Protein AF-A0A2J0M506-F1 (afdb_monomer)

Radius of gyration: 16.44 Å; Cα contacts (8 Å, |Δi|>4): 158; chains: 1; bounding box: 33×41×41 Å

Solvent-accessible surface area (backbone atoms only — not comparable to full-atom values): 8711 Å² total; per-residue (Å²): 113,66,75,42,36,29,67,69,77,65,74,57,69,68,62,55,65,74,49,84,44,72,64,59,60,51,50,52,69,71,38,57,50,17,51,45,42,46,36,27,23,40,45,89,88,51,72,44,74,42,72,46,62,65,41,90,67,13,55,60,55,29,52,51,42,45,52,53,52,49,40,53,51,50,24,64,75,67,77,48,82,82,82,75,64,99,65,81,87,85,86,79,87,79,87,46,70,69,56,44,54,55,49,47,55,48,35,34,45,41,48,59,77,69,70,52,58,76,90,63,38,52,50,45,46,61,53,70,75,40,85,81,55,92,79,60,78,44,52,50,64,83,78,77,110

Structure (mmCIF, N/CA/C/O backbone):
data_AF-A0A2J0M506-F1
#
_entry.id   AF-A0A2J0M506-F1
#
loop_
_atom_site.group_PDB
_atom_site.id
_atom_site.type_symbol
_atom_site.label_atom_id
_atom_site.label_alt_id
_atom_site.label_comp_id
_atom_site.label_asym_id
_atom_site.label_entity_id
_atom_site.label_seq_id
_atom_site.pdbx_PDB_ins_code
_atom_site.Cartn_x
_atom_site.Cartn_y
_atom_site.Cartn_z
_atom_site.occupancy
_atom_site.B_iso_or_equiv
_atom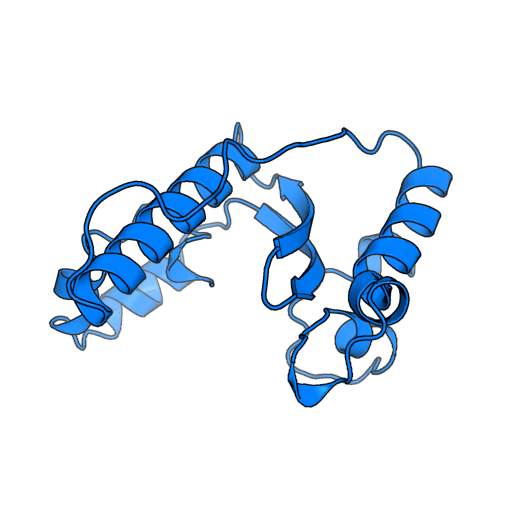_site.auth_seq_id
_atom_site.auth_comp_id
_atom_site.auth_asym_id
_atom_site.auth_atom_id
_atom_site.pdbx_PDB_model_num
ATOM 1 N N . MET A 1 1 ? -2.072 -0.700 10.602 1.00 60.16 1 MET A N 1
ATOM 2 C CA . MET A 1 1 ? -2.424 -1.266 9.273 1.00 60.16 1 MET A CA 1
ATOM 3 C C . MET A 1 1 ? -3.352 -2.468 9.409 1.00 60.16 1 MET A C 1
ATOM 5 O O . MET A 1 1 ? -4.267 -2.602 8.604 1.00 60.16 1 MET A O 1
ATOM 9 N N . SER A 1 2 ? -3.160 -3.307 10.434 1.00 70.19 2 SER A N 1
ATOM 10 C CA . SER A 1 2 ? -4.067 -4.408 10.784 1.00 70.19 2 SER A CA 1
ATOM 11 C C . SER A 1 2 ? -5.506 -3.946 11.001 1.00 70.19 2 SER A C 1
ATOM 13 O O . SER A 1 2 ? -6.418 -4.649 10.608 1.00 70.19 2 SER A O 1
ATOM 15 N N . GLU A 1 3 ? -5.712 -2.743 11.535 1.00 77.06 3 GLU A N 1
ATOM 16 C CA . GLU A 1 3 ? -7.022 -2.147 11.822 1.00 77.06 3 GLU A CA 1
ATOM 17 C C . GLU A 1 3 ? -7.917 -1.997 10.585 1.00 77.06 3 GLU A C 1
ATOM 19 O O . GLU A 1 3 ? -9.132 -2.155 10.667 1.00 77.06 3 GLU A O 1
ATOM 24 N N . PHE A 1 4 ? -7.318 -1.692 9.431 1.00 85.69 4 PHE A N 1
ATOM 25 C CA . PHE A 1 4 ? -8.039 -1.570 8.161 1.00 85.69 4 PHE A CA 1
ATOM 26 C C . PHE A 1 4 ? -8.133 -2.907 7.418 1.00 85.69 4 PHE A C 1
ATOM 28 O O . PHE A 1 4 ? -8.970 -3.052 6.529 1.00 85.69 4 PHE A O 1
ATOM 35 N N . ASN A 1 5 ? -7.298 -3.881 7.792 1.00 89.12 5 ASN A N 1
ATOM 36 C CA . ASN A 1 5 ? -7.153 -5.180 7.144 1.00 89.12 5 ASN A CA 1
ATOM 37 C C . ASN A 1 5 ? -7.783 -6.317 7.971 1.00 89.12 5 ASN A C 1
ATOM 39 O O . ASN A 1 5 ? -7.158 -7.349 8.212 1.00 89.12 5 ASN A O 1
ATOM 43 N N . THR A 1 6 ? -9.023 -6.116 8.410 1.00 87.31 6 THR A N 1
ATOM 44 C CA . THR A 1 6 ? -9.824 -7.106 9.146 1.00 87.31 6 THR A CA 1
ATOM 45 C C . THR A 1 6 ? -11.098 -7.447 8.391 1.00 87.31 6 THR A C 1
ATOM 47 O O . THR A 1 6 ? -11.650 -6.598 7.693 1.00 87.31 6 THR A O 1
ATOM 50 N N . LEU A 1 7 ? -11.649 -8.648 8.565 1.00 83.00 7 LEU A N 1
ATOM 51 C CA . LEU A 1 7 ? -12.970 -8.955 7.999 1.00 83.00 7 LEU A CA 1
ATOM 52 C C . LEU A 1 7 ? -14.062 -8.073 8.603 1.00 83.00 7 LEU A C 1
ATOM 54 O O . LEU A 1 7 ? -14.758 -7.342 7.892 1.00 83.00 7 LEU A O 1
ATOM 58 N N . ILE A 1 8 ? -14.156 -8.093 9.929 1.00 79.31 8 ILE A N 1
ATOM 59 C CA . ILE A 1 8 ? -15.133 -7.305 10.671 1.00 79.31 8 ILE A CA 1
ATOM 60 C C . ILE A 1 8 ? -14.547 -5.903 10.866 1.00 79.31 8 ILE A C 1
ATOM 62 O O . ILE A 1 8 ? -13.448 -5.791 11.419 1.00 79.31 8 ILE A O 1
ATOM 66 N N . PRO A 1 9 ? -15.222 -4.833 10.408 1.00 67.25 9 PRO A N 1
ATOM 67 C CA . PRO A 1 9 ? -14.761 -3.483 10.675 1.00 67.25 9 PRO A CA 1
ATOM 68 C C . PRO A 1 9 ? -14.715 -3.259 12.185 1.00 67.25 9 PRO A C 1
ATOM 70 O O . PRO A 1 9 ? -15.709 -3.457 12.885 1.00 67.25 9 PRO A O 1
ATOM 73 N N . ILE A 1 10 ? -13.574 -2.795 12.685 1.00 65.00 10 ILE A N 1
ATOM 74 C CA . ILE A 1 10 ? -13.589 -2.055 13.941 1.00 65.00 10 ILE A CA 1
ATOM 75 C C . ILE A 1 10 ? -14.425 -0.790 13.695 1.00 65.00 10 ILE A C 1
ATOM 77 O O . ILE A 1 10 ? -14.391 -0.247 12.591 1.00 65.00 10 ILE A O 1
ATOM 81 N N . GLY A 1 11 ? -15.227 -0.350 14.663 1.00 64.69 11 GLY A N 1
ATOM 82 C CA . GLY A 1 11 ? -16.020 0.879 14.533 1.00 64.69 11 GLY A CA 1
ATOM 83 C C . GLY A 1 11 ? -15.148 2.136 14.359 1.00 64.69 11 GLY A C 1
ATOM 84 O O . GLY A 1 11 ? -14.041 2.103 13.827 1.00 64.69 11 GLY A O 1
ATOM 85 N N . GLY A 1 12 ? -15.608 3.295 14.834 1.00 62.06 12 GLY A N 1
ATOM 86 C CA . GLY A 1 12 ? -14.780 4.506 14.771 1.00 62.06 12 GLY A CA 1
ATOM 87 C C . GLY A 1 12 ? -13.412 4.297 15.442 1.00 62.06 12 GLY A C 1
ATOM 88 O O . GLY A 1 12 ? -13.355 3.817 16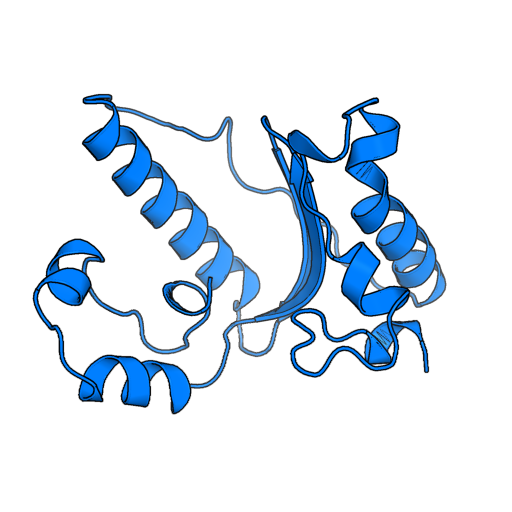.570 1.00 62.06 12 GLY A O 1
ATOM 89 N N . ILE A 1 13 ? -12.312 4.705 14.792 1.00 59.47 13 ILE A N 1
ATOM 90 C CA . ILE A 1 13 ? -10.947 4.636 15.367 1.00 59.47 13 ILE A CA 1
ATOM 91 C C . ILE A 1 13 ? -10.904 5.339 16.734 1.00 59.47 13 ILE A C 1
ATOM 93 O O . ILE A 1 13 ? -10.247 4.882 17.664 1.00 59.47 13 ILE A O 1
ATOM 97 N N . TYR A 1 14 ? -11.673 6.423 16.877 1.00 54.53 14 TYR A N 1
ATOM 98 C CA . TYR A 1 14 ? -11.879 7.118 18.145 1.00 54.53 14 TYR A CA 1
ATOM 99 C C . TYR A 1 14 ? -12.532 6.197 19.188 1.00 54.53 14 TYR A C 1
ATOM 101 O O . TYR A 1 14 ? -11.959 6.011 20.253 1.00 54.53 14 TYR A O 1
ATOM 109 N N . ALA A 1 15 ? -13.642 5.526 18.867 1.00 53.50 15 ALA A N 1
ATOM 110 C CA . ALA A 1 15 ? -14.286 4.556 19.760 1.00 53.50 15 ALA A CA 1
ATOM 111 C C . ALA A 1 15 ? -13.354 3.384 20.134 1.00 53.50 15 ALA A C 1
ATOM 113 O O . ALA A 1 15 ? -13.311 2.969 21.291 1.00 53.50 15 ALA A O 1
ATOM 114 N N . ALA A 1 16 ? -12.540 2.911 19.185 1.00 58.22 16 ALA A N 1
ATOM 115 C CA . ALA A 1 16 ? -11.513 1.902 19.435 1.00 58.22 16 ALA A CA 1
ATOM 116 C C . ALA A 1 16 ? -10.379 2.411 20.350 1.00 58.22 16 ALA A C 1
ATOM 118 O O . ALA A 1 16 ? -9.807 1.620 21.091 1.00 58.22 16 ALA A O 1
ATOM 119 N N . SER A 1 17 ? -10.075 3.718 20.345 1.00 54.41 17 SER A N 1
ATOM 120 C CA . SER A 1 17 ? -9.049 4.321 21.212 1.00 54.41 17 SER A CA 1
ATOM 121 C C . SER A 1 17 ? -9.484 4.507 22.674 1.00 54.41 17 SER A C 1
ATOM 123 O O . SER A 1 17 ? -8.629 4.454 23.556 1.00 54.41 17 SER A O 1
ATOM 125 N N . PHE A 1 18 ? -10.788 4.667 22.957 1.00 52.28 18 PHE A N 1
ATOM 126 C CA . PHE A 1 18 ? -11.307 4.710 24.341 1.00 52.28 18 PHE A CA 1
ATOM 127 C C . PHE A 1 18 ? -11.439 3.324 24.951 1.00 52.28 18 PHE A C 1
ATOM 129 O O . PHE A 1 18 ? -11.240 3.147 26.152 1.00 52.28 18 PHE A O 1
ATOM 136 N N . HIS A 1 19 ? -11.713 2.317 24.126 1.00 51.16 19 HIS A N 1
ATOM 137 C CA . HIS A 1 19 ? -11.644 0.935 24.557 1.00 51.16 19 HIS A CA 1
ATOM 138 C C . HIS A 1 19 ? -10.192 0.462 24.540 1.00 51.16 19 HIS A C 1
ATOM 140 O O . HIS A 1 19 ? -9.744 -0.231 23.630 1.00 51.16 19 HIS A O 1
ATOM 146 N N . LYS A 1 20 ? -9.477 0.760 25.629 1.00 48.75 20 LYS A N 1
ATOM 147 C CA . LYS A 1 20 ? -8.214 0.118 26.035 1.00 48.75 20 LYS A CA 1
ATOM 148 C C . LYS A 1 20 ? -8.440 -1.369 26.393 1.00 48.75 20 LYS A C 1
ATOM 150 O O . LYS A 1 20 ? -7.957 -1.860 27.404 1.00 48.75 20 LYS A O 1
ATOM 155 N N . ASN A 1 21 ? -9.244 -2.077 25.603 1.00 50.69 21 ASN A N 1
ATOM 156 C CA . ASN A 1 21 ? -9.699 -3.432 25.856 1.00 50.69 21 ASN A CA 1
ATOM 157 C C . ASN A 1 21 ? -8.902 -4.402 24.985 1.00 50.69 21 ASN A C 1
ATOM 159 O O . ASN A 1 21 ? -9.048 -4.431 23.761 1.00 50.69 21 ASN A O 1
ATOM 163 N N . ASN A 1 22 ? -8.116 -5.261 25.638 1.00 55.12 22 ASN A N 1
ATOM 164 C CA . ASN A 1 22 ? -7.465 -6.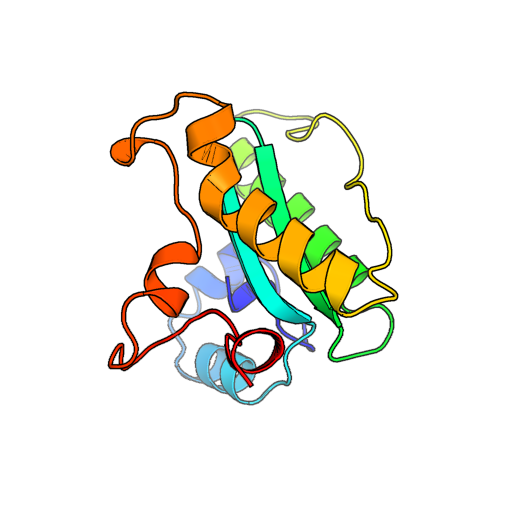421 25.021 1.00 55.12 22 ASN A CA 1
ATOM 165 C C . ASN A 1 22 ? -8.440 -7.280 24.186 1.00 55.12 22 ASN A C 1
ATOM 167 O O . ASN A 1 22 ? -8.010 -7.956 23.256 1.00 55.12 22 ASN A O 1
ATOM 171 N N . SER A 1 23 ? -9.750 -7.230 24.464 1.00 57.44 23 SER A N 1
ATOM 172 C CA . SER A 1 23 ? -10.776 -7.983 23.734 1.00 57.44 23 SER A CA 1
ATOM 173 C C . SER A 1 23 ? -10.927 -7.568 22.267 1.00 57.44 23 SER A C 1
ATOM 175 O O . SER A 1 23 ? -10.978 -8.445 21.412 1.00 57.44 23 SER A O 1
ATOM 177 N N . LEU A 1 24 ? -10.935 -6.270 21.936 1.00 57.91 24 LEU A N 1
ATOM 178 C CA . LEU A 1 24 ? -11.061 -5.808 20.544 1.00 57.91 24 LEU A CA 1
ATOM 179 C C . LEU A 1 24 ? -9.826 -6.168 19.723 1.00 57.91 24 LEU A C 1
ATOM 181 O O . LEU A 1 24 ? -9.940 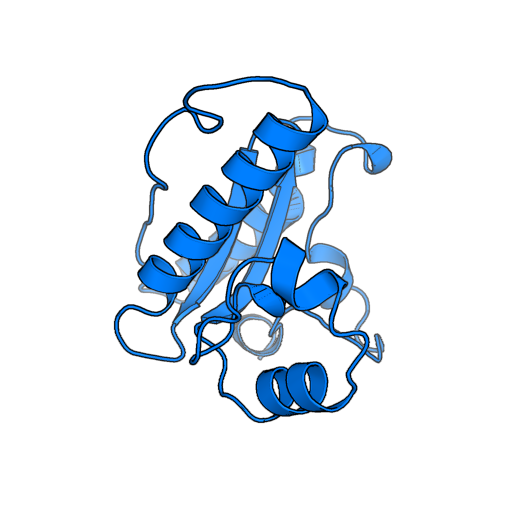-6.625 18.591 1.00 57.91 24 LEU A O 1
ATOM 185 N N . ARG A 1 25 ? -8.641 -6.020 20.315 1.00 57.12 25 ARG A N 1
ATOM 186 C CA . ARG A 1 25 ? -7.376 -6.390 19.675 1.00 57.12 25 ARG A CA 1
ATOM 187 C C . ARG A 1 25 ? -7.288 -7.907 19.445 1.00 57.12 25 ARG A C 1
ATOM 189 O O . ARG A 1 25 ? -6.821 -8.327 18.391 1.00 57.12 25 ARG A O 1
ATOM 196 N N . ASN A 1 26 ? -7.824 -8.706 20.373 1.00 56.94 26 ASN A N 1
ATOM 197 C CA . ASN A 1 26 ? -7.981 -10.157 20.221 1.00 56.94 26 ASN A CA 1
ATOM 198 C C . ASN A 1 26 ? -9.064 -10.559 19.202 1.00 56.94 26 ASN A C 1
ATOM 200 O O . ASN A 1 26 ? -8.940 -11.592 18.556 1.00 56.94 26 ASN A O 1
ATOM 204 N N . LEU A 1 27 ? -10.126 -9.768 19.028 1.00 57.62 27 LEU A N 1
ATOM 205 C CA . LEU A 1 27 ? -11.132 -9.985 17.977 1.00 57.62 27 LEU A CA 1
ATOM 206 C C . LEU A 1 27 ? -10.569 -9.648 16.589 1.00 57.62 27 LEU A C 1
ATOM 208 O O . LEU A 1 27 ? -10.790 -10.380 15.628 1.00 57.62 27 LEU A O 1
ATOM 212 N N . VAL A 1 28 ? -9.783 -8.575 16.497 1.00 61.41 28 VAL A N 1
ATOM 213 C CA . VAL A 1 28 ? -9.029 -8.196 15.294 1.00 61.41 28 VAL A CA 1
ATOM 214 C C . VAL A 1 28 ? -8.009 -9.273 14.923 1.00 61.41 28 VAL A C 1
ATOM 216 O O . VAL A 1 28 ? -7.884 -9.593 13.749 1.00 61.41 28 VAL A O 1
ATOM 219 N N . SER A 1 29 ? -7.315 -9.873 15.897 1.00 58.03 29 SER A N 1
ATOM 220 C CA . SER A 1 29 ? -6.374 -10.968 15.621 1.00 58.03 29 SER A CA 1
ATOM 221 C C . SER A 1 29 ? -7.055 -12.307 15.312 1.00 58.03 29 SER A C 1
ATOM 223 O O . SER A 1 29 ? -6.478 -13.116 14.592 1.00 58.03 29 SER A O 1
ATOM 225 N N . LYS A 1 30 ? -8.275 -12.544 15.819 1.00 59.47 30 LYS A N 1
ATOM 226 C CA . LYS A 1 30 ? -9.082 -13.742 15.518 1.00 59.47 30 LYS A CA 1
ATOM 227 C C . LYS A 1 30 ? -9.836 -13.670 14.191 1.00 59.47 30 LYS A C 1
ATOM 229 O O . LYS A 1 30 ? -10.273 -14.702 13.691 1.00 59.47 30 LYS A O 1
ATOM 234 N N . THR A 1 31 ? -10.038 -12.478 13.639 1.00 67.00 31 THR A N 1
ATOM 235 C CA . THR A 1 31 ? -10.712 -12.315 12.350 1.00 67.00 31 THR A CA 1
ATOM 236 C C . THR A 1 31 ? -9.710 -12.456 11.208 1.00 67.00 31 THR A C 1
ATOM 238 O O . THR A 1 31 ? -8.558 -12.047 11.316 1.00 67.00 31 THR A O 1
ATOM 241 N N . GLY A 1 32 ? -10.141 -13.065 10.101 1.00 81.81 32 GLY A N 1
ATOM 242 C CA . GLY A 1 32 ? -9.321 -13.166 8.894 1.00 81.81 32 GLY A CA 1
ATOM 243 C C . GLY A 1 32 ? -8.899 -11.795 8.345 1.00 81.81 32 GLY A C 1
ATOM 244 O O . GLY A 1 32 ? -9.451 -10.749 8.707 1.00 81.81 32 GLY A O 1
ATOM 245 N N . LYS A 1 33 ? -7.918 -11.807 7.440 1.00 91.25 33 LYS A N 1
ATOM 246 C CA . LYS A 1 33 ? -7.443 -10.614 6.722 1.00 91.25 33 LYS A CA 1
ATOM 247 C C . LYS A 1 33 ? -8.251 -10.408 5.440 1.00 91.25 33 LYS A C 1
ATOM 249 O O . LYS A 1 33 ? -8.700 -11.378 4.838 1.00 91.25 33 LYS A O 1
ATOM 254 N N . LEU A 1 34 ? -8.404 -9.157 5.004 1.00 94.25 34 LEU A N 1
ATOM 255 C CA . LEU A 1 34 ? -8.991 -8.835 3.694 1.00 94.25 34 LEU A CA 1
ATOM 256 C C . LEU A 1 34 ? -7.981 -9.063 2.566 1.00 94.25 34 LEU A C 1
ATOM 258 O O . LEU A 1 34 ? -8.345 -9.532 1.486 1.00 94.25 34 LEU A O 1
ATOM 262 N N . VAL A 1 35 ? -6.720 -8.711 2.823 1.00 96.25 35 VAL A N 1
ATOM 263 C CA . VAL A 1 35 ? -5.612 -8.807 1.872 1.00 96.25 35 VAL A CA 1
ATOM 264 C C . VAL A 1 35 ? -4.331 -9.282 2.551 1.00 96.25 35 VAL A C 1
ATOM 266 O O . VAL A 1 35 ? -4.094 -8.999 3.729 1.00 96.25 35 VAL A O 1
ATOM 269 N N . ASN A 1 36 ? -3.468 -9.936 1.784 1.00 95.19 36 ASN A N 1
ATOM 270 C CA . ASN A 1 36 ? -2.066 -10.141 2.123 1.00 95.19 36 ASN A CA 1
ATOM 271 C C . ASN A 1 36 ? -1.208 -9.152 1.332 1.00 95.19 36 ASN A C 1
ATOM 273 O O . ASN A 1 36 ? -1.449 -8.915 0.146 1.00 95.19 36 ASN A O 1
ATOM 277 N N . PHE A 1 37 ? -0.218 -8.566 2.001 1.00 95.50 37 PHE A N 1
ATOM 278 C CA . PHE A 1 37 ? 0.756 -7.691 1.361 1.00 95.50 37 PHE A CA 1
ATOM 279 C C . PHE A 1 37 ? 1.851 -8.544 0.748 1.00 95.50 37 PHE A C 1
ATOM 281 O O . PHE A 1 37 ? 2.488 -9.303 1.465 1.00 95.50 37 PHE A O 1
ATOM 288 N N . ILE A 1 38 ? 2.067 -8.402 -0.555 1.00 95.69 38 ILE A N 1
ATOM 289 C CA . ILE A 1 38 ? 3.220 -8.985 -1.238 1.00 95.69 38 ILE A CA 1
ATOM 290 C C . ILE A 1 38 ? 4.335 -7.940 -1.243 1.00 95.69 38 ILE A C 1
ATOM 292 O O . ILE A 1 38 ? 5.401 -8.183 -0.709 1.00 95.69 38 ILE A O 1
ATOM 296 N N . CYS A 1 39 ? 4.076 -6.728 -1.737 1.00 95.00 39 CYS A N 1
ATOM 297 C CA . CYS A 1 39 ? 5.037 -5.619 -1.686 1.00 95.00 39 CYS A CA 1
ATOM 298 C C . CYS A 1 39 ? 4.340 -4.310 -1.327 1.00 95.00 39 CYS A C 1
ATOM 300 O O . CYS A 1 39 ? 3.150 -4.130 -1.599 1.00 95.00 39 CYS A O 1
ATOM 302 N N . TYR A 1 40 ? 5.097 -3.353 -0.793 1.00 95.94 40 TYR A N 1
ATOM 303 C CA . TYR A 1 40 ? 4.624 -1.981 -0.649 1.00 95.94 40 TYR A CA 1
ATOM 304 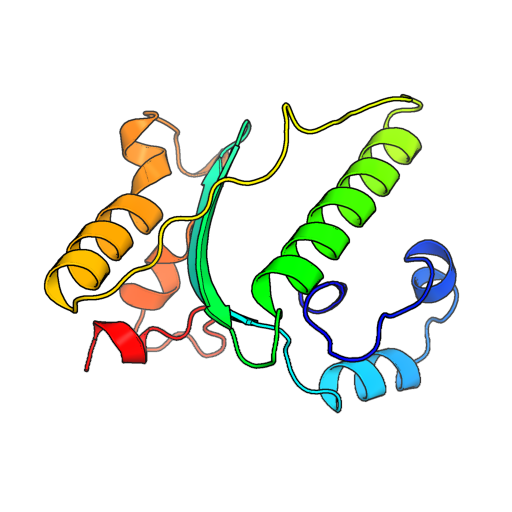C C . TYR A 1 40 ? 5.752 -0.960 -0.783 1.00 95.94 40 TYR A C 1
ATOM 306 O O . TYR A 1 40 ? 6.909 -1.243 -0.478 1.00 95.94 40 TYR A O 1
ATOM 314 N N . CYS A 1 41 ? 5.386 0.259 -1.170 1.00 94.69 41 CYS A N 1
ATOM 315 C CA . CYS A 1 41 ? 6.205 1.453 -1.019 1.00 94.69 41 CYS A CA 1
ATOM 316 C C . CYS A 1 41 ? 5.313 2.654 -0.711 1.00 94.69 41 CYS A C 1
ATOM 318 O O . CYS A 1 41 ? 4.306 2.892 -1.377 1.00 94.69 41 CYS A O 1
ATOM 320 N N . LEU A 1 42 ? 5.678 3.396 0.327 1.00 93.19 42 LEU A N 1
ATOM 321 C CA . LEU A 1 42 ? 5.028 4.615 0.774 1.00 93.19 42 LEU A CA 1
ATOM 322 C C . LEU A 1 42 ? 5.966 5.782 0.484 1.00 93.19 42 LEU A C 1
ATOM 324 O O . LEU A 1 42 ? 7.074 5.835 1.017 1.00 93.19 42 LEU A O 1
ATOM 328 N N . CYS A 1 43 ? 5.500 6.711 -0.340 1.00 90.44 43 CYS A N 1
ATOM 329 C CA . CYS A 1 43 ? 6.159 7.970 -0.652 1.00 90.44 43 CYS A CA 1
ATOM 330 C C . CYS A 1 43 ? 5.366 9.124 -0.002 1.00 90.44 43 CYS A C 1
ATOM 332 O O . CYS A 1 43 ? 4.185 8.959 0.316 1.00 90.44 43 CYS A O 1
ATOM 334 N N . PRO A 1 44 ? 5.951 10.322 0.173 1.00 88.12 44 PRO A N 1
ATOM 335 C CA . PRO A 1 44 ? 5.263 11.445 0.820 1.00 88.12 44 PRO A CA 1
ATOM 336 C C . PRO A 1 44 ? 3.942 11.855 0.155 1.00 88.12 44 PRO A C 1
ATOM 338 O O . PRO A 1 44 ? 3.031 12.331 0.826 1.00 88.12 44 PRO A O 1
ATOM 341 N N . ASN A 1 45 ? 3.838 11.683 -1.163 1.00 88.62 45 ASN A N 1
ATOM 342 C CA . ASN A 1 45 ? 2.700 12.126 -1.968 1.00 88.62 45 ASN A CA 1
ATOM 343 C C . ASN A 1 45 ? 1.854 10.980 -2.551 1.00 88.62 45 ASN A C 1
ATOM 345 O O . ASN A 1 45 ? 0.778 11.251 -3.078 1.00 88.62 45 ASN A O 1
ATOM 349 N N . HIS A 1 46 ? 2.305 9.724 -2.487 1.00 91.69 46 HIS A N 1
ATOM 350 C CA . HIS A 1 46 ? 1.571 8.575 -3.029 1.00 91.69 46 HIS A CA 1
ATOM 351 C C . HIS A 1 46 ? 2.070 7.244 -2.448 1.00 91.69 46 HIS A C 1
ATOM 353 O O . HIS A 1 46 ? 3.055 7.193 -1.718 1.00 91.69 46 HIS A O 1
ATOM 359 N N . TYR A 1 47 ? 1.391 6.148 -2.778 1.00 94.38 47 TYR A N 1
ATOM 360 C CA . TYR A 1 47 ? 1.763 4.797 -2.365 1.00 94.38 47 TYR A CA 1
ATOM 361 C C . TYR A 1 47 ? 1.617 3.813 -3.527 1.00 94.38 47 TYR A C 1
ATOM 363 O O . TYR A 1 47 ? 0.807 4.025 -4.429 1.00 94.38 47 TYR A O 1
ATOM 371 N N . HIS A 1 48 ? 2.362 2.712 -3.457 1.00 95.88 48 HIS A N 1
ATOM 372 C CA . HIS A 1 48 ? 2.255 1.558 -4.349 1.00 95.88 48 HIS A CA 1
ATOM 373 C C . HIS A 1 48 ? 2.134 0.286 -3.520 1.00 95.88 48 HIS A C 1
ATOM 375 O O . HIS A 1 48 ? 2.913 0.088 -2.587 1.00 95.88 48 HIS A O 1
ATOM 381 N N . PHE A 1 49 ? 1.185 -0.584 -3.866 1.00 97.06 49 PHE A N 1
ATOM 382 C CA . PHE A 1 49 ? 0.968 -1.866 -3.197 1.00 97.06 49 PHE A CA 1
ATOM 383 C C . PHE A 1 49 ? 0.845 -2.993 -4.218 1.00 97.06 49 PHE A C 1
ATOM 385 O O . PHE A 1 49 ? 0.175 -2.831 -5.235 1.00 97.06 49 PHE A O 1
ATOM 392 N N . ILE A 1 50 ? 1.415 -4.152 -3.894 1.00 97.62 50 ILE A N 1
ATOM 393 C CA . ILE A 1 50 ? 1.058 -5.430 -4.513 1.00 97.62 50 ILE A CA 1
ATOM 394 C C . ILE A 1 50 ? 0.325 -6.233 -3.450 1.00 97.62 50 ILE A C 1
ATOM 396 O O . ILE A 1 50 ? 0.891 -6.558 -2.404 1.00 97.62 50 ILE A O 1
ATOM 400 N N . LEU A 1 51 ? -0.953 -6.504 -3.702 1.00 97.00 51 LEU A N 1
ATOM 401 C CA . LEU A 1 51 ? -1.856 -7.133 -2.748 1.00 97.00 51 LEU A CA 1
ATOM 402 C C . LEU A 1 51 ? -2.443 -8.404 -3.347 1.00 97.00 51 LEU A C 1
ATOM 404 O O . LEU A 1 51 ? -2.900 -8.405 -4.488 1.00 97.00 51 LEU A O 1
ATOM 408 N N . ARG A 1 52 ? -2.528 -9.450 -2.530 1.00 96.44 52 ARG A N 1
ATOM 409 C CA . ARG A 1 52 ? -3.353 -10.625 -2.811 1.00 96.44 52 ARG A CA 1
ATOM 410 C C . ARG A 1 52 ? -4.638 -10.513 -2.006 1.00 96.44 52 ARG A C 1
ATOM 412 O O . ARG A 1 52 ? -4.582 -10.384 -0.785 1.00 96.44 52 ARG A O 1
ATOM 419 N N . GLN A 1 53 ? -5.794 -10.558 -2.664 1.00 95.62 53 GLN A N 1
ATOM 420 C CA . GLN A 1 53 ? -7.064 -10.606 -1.940 1.00 95.62 53 GLN A CA 1
ATOM 421 C C . GLN A 1 53 ? -7.219 -11.956 -1.229 1.00 95.62 53 GLN A C 1
ATOM 423 O O . GLN A 1 53 ? -7.019 -13.007 -1.834 1.00 95.62 53 GLN A O 1
ATOM 428 N N . SER A 1 54 ? -7.583 -11.919 0.050 1.00 94.88 54 SER A N 1
ATOM 429 C CA . SER A 1 54 ? -7.835 -13.117 0.864 1.00 94.88 54 SER A CA 1
ATOM 430 C C . SER A 1 54 ? -9.327 -13.437 0.962 1.00 94.88 54 SER A C 1
ATOM 432 O O . SER A 1 54 ? -9.705 -14.538 1.346 1.00 94.88 54 SER A O 1
ATOM 434 N N . THR A 1 55 ? -10.181 -12.478 0.597 1.00 93.94 55 THR A N 1
ATOM 435 C CA . THR A 1 55 ? -11.637 -12.627 0.535 1.00 93.94 55 THR A CA 1
ATOM 436 C C . THR A 1 55 ? -12.212 -11.924 -0.676 1.00 93.94 55 THR A C 1
ATOM 438 O O . THR A 1 55 ? -11.575 -11.024 -1.230 1.00 93.94 55 THR A O 1
ATOM 441 N N . ASP A 1 56 ? -13.455 -12.258 -1.016 1.00 93.62 56 ASP A N 1
ATOM 442 C CA . ASP A 1 56 ? -14.181 -11.571 -2.074 1.00 93.62 56 ASP A CA 1
ATOM 443 C C . ASP A 1 56 ? -14.223 -10.048 -1.850 1.00 93.62 56 ASP A C 1
ATOM 445 O O . ASP A 1 56 ? -14.513 -9.551 -0.745 1.00 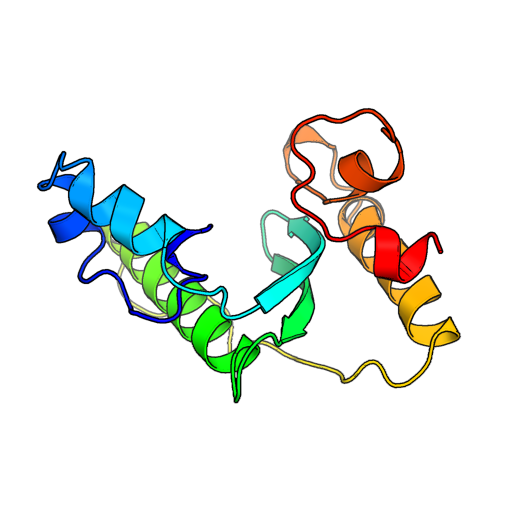93.62 56 ASP A O 1
ATOM 449 N N . ARG A 1 57 ? -13.870 -9.318 -2.913 1.00 95.12 57 ARG A N 1
ATOM 450 C CA . ARG A 1 57 ? -13.696 -7.856 -2.936 1.00 95.12 57 ARG A CA 1
ATOM 451 C C . ARG A 1 57 ? -12.785 -7.328 -1.815 1.00 95.12 57 ARG A C 1
ATOM 453 O O . ARG A 1 57 ? -12.972 -6.219 -1.313 1.00 95.12 57 ARG A O 1
ATOM 460 N N . GLY A 1 58 ? -11.802 -8.123 -1.382 1.00 95.62 58 GLY A N 1
ATOM 461 C CA . GLY A 1 58 ? -10.926 -7.812 -0.248 1.00 95.62 58 GLY A CA 1
ATOM 462 C C . GLY A 1 58 ? -10.107 -6.535 -0.443 1.00 95.62 58 GLY A C 1
ATOM 463 O O . GLY A 1 58 ? -10.070 -5.693 0.454 1.00 95.62 58 GLY A O 1
ATOM 464 N N . ILE A 1 59 ? -9.518 -6.351 -1.631 1.00 96.31 59 ILE A N 1
ATOM 465 C CA . ILE A 1 59 ? -8.736 -5.149 -1.972 1.00 96.31 59 ILE A CA 1
ATOM 466 C C . ILE A 1 59 ? -9.618 -3.903 -1.940 1.00 96.31 59 ILE A C 1
ATOM 468 O O . ILE A 1 59 ? -9.251 -2.915 -1.315 1.00 96.31 59 ILE A O 1
ATOM 472 N N . GLU A 1 60 ? -10.804 -3.959 -2.544 1.00 95.62 60 GLU A N 1
ATOM 473 C CA . GLU A 1 60 ? -11.745 -2.837 -2.545 1.00 95.62 60 GLU A CA 1
ATOM 474 C C . GLU A 1 60 ? -12.130 -2.428 -1.117 1.00 95.62 60 GLU A C 1
ATOM 476 O O . GLU A 1 60 ? -11.999 -1.261 -0.742 1.00 95.62 60 GLU A O 1
ATOM 481 N N . LYS A 1 61 ? -12.532 -3.400 -0.285 1.00 94.44 61 LYS A N 1
ATOM 482 C CA . LYS A 1 61 ? -12.883 -3.166 1.125 1.00 94.44 61 LYS A CA 1
ATOM 483 C C . LYS A 1 61 ? -11.706 -2.577 1.902 1.00 94.44 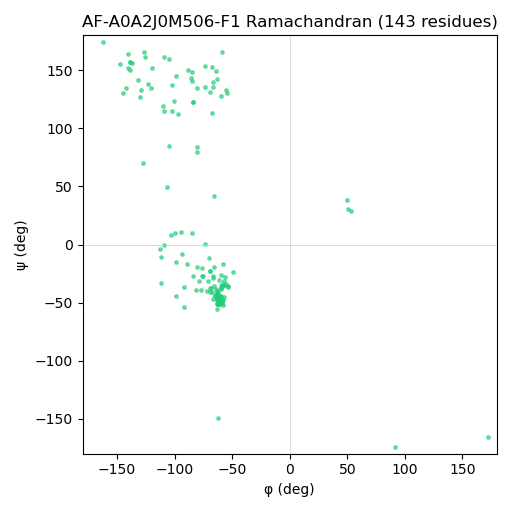61 LYS A C 1
ATOM 485 O O . LYS A 1 61 ? -11.896 -1.638 2.676 1.00 94.44 61 LYS A O 1
ATOM 490 N N . PHE A 1 62 ? -10.504 -3.115 1.700 1.00 95.19 62 PHE A N 1
ATOM 491 C CA . PHE A 1 62 ? -9.286 -2.640 2.350 1.00 95.19 62 PHE A CA 1
ATOM 492 C C . PHE A 1 62 ? -8.965 -1.193 1.951 1.00 95.19 62 PHE A C 1
ATOM 494 O O . PHE A 1 62 ? -8.815 -0.336 2.822 1.00 95.19 62 PHE A O 1
ATOM 501 N N . MET A 1 63 ? -8.931 -0.900 0.649 1.00 95.50 63 MET A N 1
ATOM 502 C CA . MET A 1 63 ? -8.613 0.428 0.120 1.00 95.50 63 MET A CA 1
ATOM 503 C C . MET A 1 63 ? -9.656 1.472 0.519 1.00 95.50 63 MET A C 1
ATOM 505 O O . MET A 1 63 ? -9.289 2.589 0.883 1.00 95.50 63 MET A O 1
ATOM 509 N N . HIS A 1 64 ? -10.940 1.107 0.538 1.00 92.94 64 HIS A N 1
ATOM 510 C CA . HIS A 1 64 ? -12.005 1.980 1.025 1.00 92.94 64 HIS A CA 1
ATOM 511 C C . HIS A 1 64 ? -11.801 2.349 2.503 1.00 92.94 64 HIS A C 1
ATOM 513 O O . HIS A 1 64 ? -11.839 3.526 2.868 1.00 92.94 64 HIS A O 1
ATOM 519 N N . ARG A 1 65 ? -11.523 1.358 3.362 1.00 91.69 65 ARG A N 1
ATOM 520 C CA . ARG A 1 65 ? -11.289 1.582 4.799 1.00 91.69 65 ARG A CA 1
ATOM 521 C C . ARG A 1 65 ? -10.033 2.408 5.056 1.00 91.69 65 ARG A C 1
ATOM 523 O O . ARG A 1 65 ? -10.081 3.337 5.860 1.00 91.69 65 ARG A O 1
ATOM 530 N N . LEU A 1 66 ? -8.937 2.093 4.366 1.00 92.62 66 LEU A N 1
ATOM 531 C CA . LEU A 1 66 ? -7.681 2.832 4.460 1.00 92.62 66 LEU A CA 1
ATOM 532 C C . LEU A 1 66 ? -7.872 4.292 4.030 1.00 92.62 66 LEU A C 1
ATOM 534 O O . LEU A 1 66 ? -7.519 5.205 4.775 1.00 92.62 66 LEU A O 1
ATOM 538 N N . GLY A 1 67 ? -8.466 4.512 2.855 1.00 93.00 67 GLY A N 1
ATOM 539 C CA . GLY A 1 67 ? -8.655 5.840 2.277 1.00 93.00 67 GLY A CA 1
ATOM 540 C C . GLY A 1 67 ? -9.564 6.727 3.126 1.00 93.00 67 GLY A C 1
ATOM 541 O O . GLY A 1 67 ? -9.188 7.848 3.481 1.00 93.00 67 GLY A O 1
ATOM 542 N N . LEU A 1 68 ? -10.735 6.215 3.514 1.00 91.06 68 LEU A N 1
ATOM 543 C CA . LEU A 1 68 ? -11.682 6.954 4.348 1.00 91.06 68 LEU A CA 1
ATOM 544 C C . LEU A 1 68 ? -11.125 7.187 5.758 1.00 91.06 68 LEU A C 1
ATOM 546 O O . LEU A 1 68 ? -11.165 8.307 6.270 1.00 91.06 68 LEU A O 1
ATOM 550 N N . GLY A 1 69 ? -10.572 6.141 6.377 1.00 89.81 69 GLY A N 1
ATOM 551 C CA . GLY A 1 69 ? -10.019 6.203 7.726 1.00 89.81 69 GLY A CA 1
ATOM 552 C C . GLY A 1 69 ? -8.877 7.209 7.841 1.00 89.81 69 GLY A C 1
ATOM 553 O O . GLY A 1 69 ? -8.882 8.044 8.748 1.00 89.81 69 GLY A O 1
ATOM 554 N N . TYR A 1 70 ? -7.934 7.181 6.896 1.00 91.00 70 TYR A N 1
ATOM 555 C CA . TYR A 1 70 ? -6.807 8.111 6.886 1.00 91.00 70 TYR A CA 1
ATOM 556 C C . TYR A 1 70 ? -7.235 9.547 6.565 1.00 91.00 70 TYR A C 1
ATOM 558 O O . TYR A 1 70 ? -6.795 10.472 7.244 1.00 91.00 70 TYR A O 1
ATOM 566 N N . THR A 1 71 ? -8.151 9.741 5.607 1.00 93.44 71 THR A N 1
ATOM 567 C CA . THR A 1 71 ? -8.708 11.070 5.293 1.00 93.44 71 THR A CA 1
ATOM 568 C C . THR A 1 71 ? -9.359 11.697 6.523 1.00 93.44 71 THR A C 1
ATOM 570 O O . THR A 1 71 ? -9.059 12.840 6.864 1.00 93.44 71 THR A O 1
ATOM 573 N N . ASN A 1 72 ? -10.192 10.937 7.239 1.00 91.25 72 ASN A N 1
ATOM 574 C CA . ASN A 1 72 ? -10.859 11.408 8.452 1.00 91.25 72 ASN A CA 1
ATOM 575 C C . ASN A 1 72 ? -9.860 11.748 9.563 1.00 91.25 72 ASN A C 1
ATOM 577 O O . ASN A 1 72 ? -9.982 12.794 10.203 1.00 91.25 72 ASN A O 1
ATOM 581 N N . TYR A 1 73 ? -8.856 10.890 9.778 1.00 90.62 73 TYR A N 1
ATOM 582 C CA . TYR A 1 73 ? -7.779 11.151 10.733 1.00 90.62 73 TYR A CA 1
ATOM 583 C C . TYR A 1 73 ? -7.030 12.447 10.401 1.00 90.62 73 TYR A C 1
ATOM 585 O O . TYR A 1 73 ? -6.896 13.316 11.264 1.00 90.62 73 TYR A O 1
ATOM 593 N N . PHE A 1 74 ? -6.575 12.594 9.155 1.00 93.50 74 PHE A N 1
ATOM 594 C CA . PHE A 1 74 ? -5.790 13.741 8.710 1.00 93.50 74 PHE A CA 1
ATOM 595 C C . PHE A 1 74 ? -6.593 15.040 8.818 1.00 93.50 74 PHE A C 1
ATOM 597 O O . PHE A 1 74 ? -6.126 16.015 9.404 1.00 93.50 74 PHE A O 1
ATOM 604 N N . ASN A 1 75 ? -7.834 15.034 8.328 1.00 95.75 75 ASN A N 1
ATOM 605 C CA . ASN A 1 75 ? -8.737 16.180 8.391 1.00 95.75 75 ASN A CA 1
ATOM 606 C C . ASN A 1 75 ? -8.995 16.622 9.830 1.00 95.75 75 ASN A C 1
ATOM 608 O O . ASN A 1 75 ? -8.843 17.800 10.148 1.00 95.75 75 ASN A O 1
ATOM 612 N N . LYS A 1 76 ? -9.288 15.675 10.729 1.00 93.81 76 LYS A N 1
ATOM 613 C CA . LYS A 1 76 ? -9.483 15.971 12.153 1.00 93.81 76 LYS A CA 1
ATOM 614 C C . LYS A 1 76 ? -8.214 16.532 12.798 1.00 93.81 76 LYS A C 1
ATOM 616 O O . LYS A 1 76 ? -8.293 17.513 13.532 1.00 93.81 76 LYS A O 1
ATOM 621 N N . LYS A 1 77 ? -7.050 15.935 12.520 1.00 94.88 77 LYS A N 1
ATOM 622 C CA . LYS A 1 77 ? -5.756 16.362 13.077 1.00 94.88 77 LYS A CA 1
ATOM 623 C C . LYS A 1 77 ? -5.372 17.775 12.637 1.00 94.88 77 LYS A C 1
ATOM 625 O O . LYS A 1 77 ? -4.897 18.554 13.455 1.00 94.88 77 LYS A O 1
ATOM 630 N N . HIS A 1 78 ? -5.595 18.100 11.367 1.00 96.31 78 HIS A N 1
ATOM 631 C CA . HIS A 1 78 ? -5.190 19.3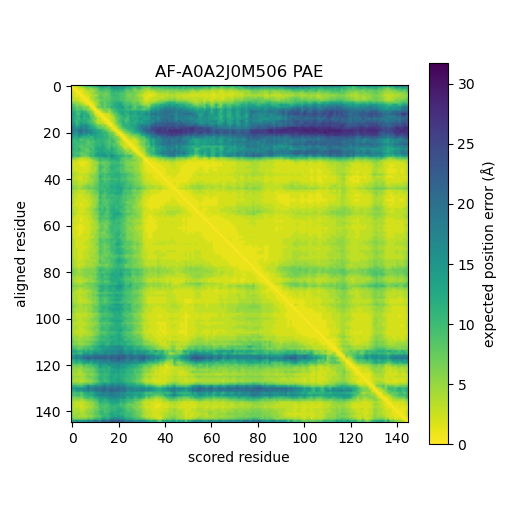70 10.763 1.00 96.31 78 HIS A CA 1
ATOM 632 C C . HIS A 1 78 ? -6.329 20.396 10.665 1.00 96.31 78 HIS A C 1
ATOM 634 O O . HIS A 1 78 ? -6.159 21.421 10.015 1.00 96.31 78 HIS A O 1
ATOM 640 N N . ARG A 1 79 ? -7.484 20.135 11.302 1.00 96.62 79 ARG A N 1
ATOM 641 C CA . ARG A 1 79 ? -8.695 20.983 11.247 1.00 96.62 79 ARG A CA 1
ATOM 642 C C . ARG A 1 79 ? -9.096 21.357 9.811 1.00 96.62 79 ARG A C 1
ATOM 644 O O . ARG A 1 79 ? -9.513 22.478 9.540 1.00 96.62 79 ARG A O 1
ATOM 651 N N . ARG A 1 80 ? -8.950 20.403 8.893 1.00 96.75 80 ARG A N 1
ATOM 652 C CA . ARG A 1 80 ? -9.260 20.540 7.468 1.00 96.75 80 ARG A CA 1
ATOM 653 C C . ARG A 1 80 ? -10.563 19.813 7.145 1.00 96.75 80 ARG A C 1
ATOM 655 O O . ARG A 1 80 ? -10.959 18.891 7.855 1.00 96.75 80 ARG A O 1
ATOM 662 N N . THR A 1 81 ? -11.193 20.172 6.037 1.00 93.44 81 THR A N 1
ATOM 663 C CA . THR A 1 81 ? -12.329 19.456 5.446 1.00 93.44 81 THR A CA 1
ATOM 664 C C . THR A 1 81 ? -12.044 19.125 3.975 1.00 93.44 81 THR A C 1
ATOM 666 O O . THR A 1 81 ? -11.086 19.630 3.388 1.00 93.44 81 THR A O 1
ATOM 669 N N . GLY A 1 82 ? -12.842 18.236 3.378 1.00 93.06 82 GLY A N 1
ATOM 670 C CA . GLY A 1 82 ? -12.726 17.865 1.960 1.00 93.06 82 GLY A CA 1
ATOM 671 C C . GLY A 1 82 ? -11.814 16.666 1.663 1.00 93.06 82 GLY A C 1
ATOM 672 O O . GLY A 1 82 ? -11.328 15.979 2.570 1.00 93.06 82 GLY A O 1
ATOM 673 N N . SER A 1 83 ? -11.611 16.394 0.369 1.00 93.44 83 SER A N 1
ATOM 674 C CA . SER A 1 83 ? -10.836 15.248 -0.132 1.00 93.44 83 SER A CA 1
ATOM 675 C C . SER A 1 83 ? -9.358 15.368 0.232 1.00 93.44 83 SER A C 1
ATOM 677 O O . SER A 1 83 ? -8.799 16.463 0.239 1.00 93.44 83 SER A O 1
ATOM 679 N N . LEU A 1 84 ? -8.723 14.258 0.617 1.00 93.81 84 LEU A N 1
ATOM 680 C CA . LEU A 1 84 ? -7.271 14.204 0.853 1.00 93.81 84 LEU A CA 1
ATOM 681 C C . LEU A 1 84 ? -6.527 13.622 -0.350 1.00 93.81 84 LEU A C 1
ATOM 683 O O . LEU A 1 84 ? -5.500 14.149 -0.760 1.00 93.81 84 LEU A O 1
ATOM 687 N N . PHE A 1 85 ? -7.053 12.534 -0.908 1.00 93.94 85 PHE A N 1
ATOM 688 C CA . PHE A 1 85 ? -6.494 11.887 -2.087 1.00 93.94 85 PHE A CA 1
ATOM 689 C C . PHE A 1 85 ? -7.007 12.549 -3.369 1.00 93.94 85 PHE A C 1
ATOM 691 O O . PHE A 1 85 ? -8.145 13.017 -3.419 1.00 93.94 85 PHE A O 1
ATOM 698 N N . GLN A 1 86 ? -6.174 12.550 -4.411 1.00 91.31 86 GLN A N 1
ATOM 699 C CA . GLN A 1 86 ? -6.484 13.161 -5.711 1.00 91.31 86 GLN A CA 1
ATOM 700 C C . GLN A 1 86 ? -7.567 12.414 -6.511 1.00 91.31 86 GLN A C 1
ATOM 702 O O . GLN A 1 86 ? -8.056 12.936 -7.507 1.00 91.31 86 GLN A O 1
ATOM 707 N N . GLY A 1 87 ? -7.952 11.204 -6.098 1.00 89.81 87 GLY A N 1
ATOM 708 C CA . GLY A 1 87 ? -8.977 10.411 -6.767 1.00 89.81 87 GLY A CA 1
ATOM 709 C C . GLY A 1 87 ? -9.085 8.998 -6.204 1.00 89.81 87 GLY A C 1
ATOM 710 O O . GLY A 1 87 ? -8.557 8.696 -5.130 1.00 89.81 87 GLY A O 1
ATOM 711 N N . THR A 1 88 ? -9.776 8.132 -6.944 1.00 90.75 88 THR A N 1
ATOM 712 C CA . THR A 1 88 ? -9.848 6.697 -6.651 1.00 90.75 88 THR A CA 1
ATOM 713 C C . THR A 1 88 ? -8.487 6.031 -6.849 1.00 90.75 88 THR A C 1
ATOM 715 O O . THR A 1 88 ? -7.669 6.482 -7.655 1.00 90.75 88 THR A O 1
ATOM 718 N N . PHE A 1 89 ? -8.242 4.932 -6.131 1.00 93.88 89 PHE A N 1
ATOM 719 C CA . PHE A 1 89 ? -7.053 4.123 -6.388 1.00 93.88 89 PHE A CA 1
ATOM 720 C C . PHE A 1 89 ? -7.119 3.526 -7.801 1.00 93.88 89 PHE A C 1
ATOM 722 O O . PHE A 1 89 ? -8.200 3.243 -8.321 1.00 93.88 89 PHE A O 1
ATOM 729 N N . LYS A 1 90 ? -5.951 3.336 -8.414 1.00 94.88 90 LYS A N 1
ATOM 730 C CA . LYS A 1 90 ? -5.801 2.608 -9.677 1.00 94.88 90 LYS A CA 1
ATOM 731 C C . LYS A 1 90 ? -5.351 1.185 -9.369 1.00 94.88 90 LYS A C 1
ATOM 733 O O . LYS A 1 90 ? -4.595 0.982 -8.419 1.00 94.88 90 LYS A O 1
ATOM 738 N N . ALA A 1 91 ? -5.811 0.220 -10.155 1.00 95.44 91 ALA A N 1
ATOM 739 C CA . ALA A 1 91 ? -5.451 -1.179 -9.984 1.00 95.44 91 ALA A CA 1
ATOM 740 C C . ALA A 1 91 ? -5.275 -1.856 -11.341 1.00 95.44 91 ALA A C 1
ATOM 742 O O . ALA A 1 91 ? -6.129 -1.716 -12.213 1.00 95.44 91 ALA A O 1
ATOM 743 N N . ASN A 1 92 ? -4.191 -2.619 -11.462 1.00 96.38 92 ASN A N 1
ATOM 744 C CA . ASN A 1 92 ? -3.910 -3.486 -12.598 1.00 96.38 92 ASN A CA 1
ATOM 745 C C . ASN A 1 92 ? -3.796 -4.919 -12.073 1.00 96.38 92 ASN A C 1
ATOM 747 O O . ASN A 1 92 ? -3.165 -5.148 -11.038 1.00 96.38 92 ASN A O 1
ATOM 751 N N . HIS A 1 93 ? -4.433 -5.868 -12.759 1.00 96.75 93 HIS A N 1
ATOM 752 C CA . HIS A 1 93 ? -4.326 -7.279 -12.408 1.00 96.75 93 HIS A CA 1
ATOM 753 C C . HIS A 1 93 ? -2.950 -7.810 -12.818 1.00 96.75 93 HIS A C 1
ATOM 755 O O . HIS A 1 93 ? -2.480 -7.505 -13.910 1.00 96.75 93 HIS A O 1
ATOM 761 N N . VAL A 1 94 ? -2.315 -8.575 -11.931 1.00 96.62 94 VAL A N 1
ATOM 762 C CA . VAL A 1 94 ? -1.063 -9.278 -12.220 1.00 96.62 94 VAL A CA 1
ATOM 763 C C . VAL A 1 94 ? -1.427 -10.709 -12.588 1.00 96.62 94 VAL A C 1
ATOM 765 O O . VAL A 1 94 ? -1.930 -11.446 -11.742 1.00 96.62 94 VAL A O 1
ATOM 768 N N . ASP A 1 95 ? -1.208 -11.063 -13.848 1.00 96.06 95 ASP A N 1
ATOM 769 C CA . ASP A 1 95 ? -1.655 -12.306 -14.481 1.00 96.06 95 ASP A CA 1
ATOM 770 C C . ASP A 1 95 ? -0.504 -13.254 -14.864 1.00 96.06 95 ASP A C 1
ATOM 772 O O . ASP A 1 95 ? -0.759 -14.378 -15.293 1.00 96.06 95 ASP A O 1
ATOM 776 N N . SER A 1 96 ? 0.753 -12.840 -14.669 1.00 96.94 96 SER A N 1
ATOM 777 C CA . SER A 1 96 ? 1.936 -13.666 -14.921 1.00 96.94 96 SER A CA 1
ATOM 778 C C . SER A 1 96 ? 3.013 -13.518 -13.846 1.00 96.94 96 SER A C 1
ATOM 780 O O . SER A 1 96 ? 3.103 -12.502 -13.145 1.00 96.94 96 SER A O 1
ATOM 782 N N . ASN A 1 97 ? 3.861 -14.542 -13.736 1.00 95.62 97 ASN A N 1
ATOM 783 C CA . ASN A 1 97 ? 4.985 -14.553 -12.801 1.00 95.62 97 ASN A CA 1
ATOM 784 C C . ASN A 1 97 ? 6.058 -13.540 -13.211 1.00 95.62 97 ASN A C 1
ATOM 786 O O . ASN A 1 97 ? 6.630 -12.865 -12.358 1.00 95.62 97 ASN A O 1
ATOM 790 N N . GLU A 1 98 ? 6.299 -13.386 -14.512 1.00 96.19 98 GLU A N 1
ATOM 791 C CA . GLU A 1 98 ? 7.239 -12.408 -15.051 1.00 96.19 98 GLU A CA 1
ATOM 792 C C . GLU A 1 98 ? 6.787 -10.995 -14.685 1.00 96.19 98 GLU A C 1
ATOM 794 O O . GLU A 1 98 ? 7.576 -10.203 -14.162 1.00 96.19 98 GLU A O 1
ATOM 799 N N . TYR A 1 99 ? 5.500 -10.684 -14.891 1.00 96.31 99 TYR A N 1
ATOM 800 C CA . TYR A 1 99 ? 4.962 -9.383 -14.518 1.00 96.31 99 TYR A CA 1
ATOM 801 C C . TYR A 1 99 ? 5.057 -9.165 -13.006 1.00 96.31 99 TYR A C 1
ATOM 803 O O . TYR A 1 99 ? 5.509 -8.103 -12.573 1.00 96.31 99 TYR A O 1
ATOM 811 N N . LEU A 1 100 ? 4.714 -10.173 -12.198 1.00 96.31 100 LEU A N 1
ATOM 812 C CA . LEU A 1 100 ? 4.837 -10.097 -10.745 1.00 96.31 100 LEU A CA 1
ATOM 813 C C . LEU A 1 100 ? 6.273 -9.788 -10.303 1.00 96.31 100 LEU A C 1
ATOM 815 O O . LEU A 1 100 ? 6.479 -8.912 -9.459 1.00 96.31 100 LEU A O 1
ATOM 819 N N . LEU A 1 101 ? 7.264 -10.458 -10.893 1.00 95.00 101 LEU A N 1
ATOM 820 C CA . LEU A 1 101 ? 8.672 -10.262 -10.570 1.00 95.00 101 LEU A CA 1
ATOM 821 C C . LEU A 1 101 ? 9.117 -8.829 -10.891 1.00 95.00 101 LEU A C 1
ATOM 823 O O . LEU A 1 101 ? 9.625 -8.133 -10.008 1.00 95.00 101 LEU A O 1
ATOM 827 N N . TYR A 1 102 ? 8.849 -8.341 -12.105 1.00 95.12 102 TYR A N 1
ATOM 828 C CA . TYR A 1 102 ? 9.189 -6.967 -12.491 1.00 95.12 102 TYR A CA 1
ATOM 829 C C . TYR A 1 102 ? 8.454 -5.923 -11.643 1.00 95.12 102 TYR A C 1
ATOM 831 O O . TYR A 1 102 ? 9.066 -4.961 -11.167 1.00 95.12 102 TYR A O 1
ATOM 839 N N . ALA A 1 103 ? 7.155 -6.117 -11.409 1.00 95.94 103 ALA A N 1
ATOM 840 C CA . ALA A 1 103 ? 6.347 -5.217 -10.598 1.00 95.94 103 ALA A CA 1
ATOM 841 C C . ALA A 1 103 ? 6.844 -5.170 -9.148 1.00 95.94 103 ALA A C 1
ATOM 843 O O . ALA A 1 103 ? 6.904 -4.092 -8.561 1.00 95.94 103 ALA A O 1
ATOM 844 N N . SER A 1 104 ? 7.241 -6.307 -8.570 1.00 95.31 104 SER A N 1
ATOM 845 C CA . SER A 1 104 ? 7.744 -6.368 -7.194 1.00 95.31 104 SER A CA 1
ATOM 846 C C . SER A 1 104 ? 9.028 -5.561 -7.001 1.00 95.31 104 SER A C 1
ATOM 848 O O . SER A 1 104 ? 9.136 -4.788 -6.043 1.00 95.31 104 SER A O 1
ATOM 850 N N . ALA A 1 105 ? 9.969 -5.667 -7.944 1.00 93.50 105 ALA A N 1
ATOM 851 C CA . ALA A 1 105 ? 11.192 -4.876 -7.948 1.00 93.50 105 ALA A CA 1
ATOM 852 C C . ALA A 1 105 ? 10.875 -3.383 -8.103 1.00 93.50 105 ALA A C 1
ATOM 854 O O . ALA A 1 105 ? 11.373 -2.559 -7.332 1.00 93.50 105 ALA A O 1
ATOM 855 N N . TYR A 1 106 ? 9.992 -3.040 -9.046 1.00 94.56 106 TYR A N 1
ATOM 856 C CA . TYR A 1 106 ? 9.557 -1.664 -9.270 1.00 94.56 106 TYR A CA 1
ATOM 857 C C . TYR A 1 106 ? 8.906 -1.052 -8.024 1.00 94.56 106 TYR A C 1
ATOM 859 O O . TYR A 1 106 ? 9.295 0.036 -7.605 1.00 94.56 106 TYR A O 1
ATOM 867 N N . VAL A 1 107 ? 7.946 -1.746 -7.404 1.00 95.12 107 VAL A N 1
ATOM 868 C CA . VAL A 1 107 ? 7.220 -1.247 -6.231 1.00 95.12 107 VAL A CA 1
ATOM 869 C C . VAL A 1 107 ? 8.171 -1.050 -5.060 1.00 95.12 107 VAL A C 1
ATOM 871 O O . VAL A 1 107 ? 8.210 0.044 -4.509 1.00 95.12 107 VAL A O 1
ATOM 874 N N . ASN A 1 108 ? 8.982 -2.050 -4.707 1.00 92.88 108 ASN A N 1
ATOM 875 C CA . ASN A 1 108 ? 9.901 -1.942 -3.571 1.00 92.88 108 ASN A CA 1
ATOM 876 C C . ASN A 1 108 ? 10.937 -0.819 -3.731 1.00 92.88 108 ASN A C 1
ATOM 878 O O . ASN A 1 108 ? 11.362 -0.236 -2.732 1.00 92.88 108 ASN A O 1
ATOM 882 N N . LEU A 1 109 ? 11.338 -0.516 -4.969 1.00 90.69 109 LEU A N 1
ATOM 883 C CA . LEU A 1 109 ? 12.353 0.488 -5.293 1.00 90.69 109 LEU A CA 1
ATOM 884 C C . LEU A 1 109 ? 11.764 1.805 -5.814 1.00 90.69 109 LEU A C 1
ATOM 886 O O . LEU A 1 109 ? 12.522 2.686 -6.221 1.00 90.69 109 LEU A O 1
ATOM 890 N N . ASN A 1 110 ? 10.442 1.985 -5.774 1.00 91.06 110 ASN A N 1
ATOM 891 C CA . ASN A 1 110 ? 9.785 3.161 -6.342 1.00 91.06 110 ASN A CA 1
ATOM 892 C C . ASN A 1 110 ? 10.288 4.476 -5.714 1.00 91.06 110 ASN A C 1
ATOM 894 O O . ASN A 1 110 ? 10.474 5.471 -6.412 1.00 91.06 110 ASN A O 1
ATOM 898 N N . TYR A 1 111 ? 10.631 4.463 -4.425 1.00 87.00 111 TYR A N 1
ATOM 899 C CA . TYR A 1 111 ? 11.243 5.614 -3.762 1.00 87.00 111 TYR A CA 1
ATOM 900 C C . TYR A 1 111 ? 12.549 6.084 -4.430 1.00 87.00 111 TYR A C 1
ATOM 902 O O . TYR A 1 111 ? 12.789 7.288 -4.516 1.00 87.00 111 TYR A O 1
ATOM 910 N N . LYS A 1 112 ? 13.363 5.160 -4.969 1.00 86.75 112 LYS A N 1
ATOM 911 C CA . LYS A 1 112 ? 14.594 5.495 -5.706 1.00 86.75 112 LYS A CA 1
ATOM 912 C C . LYS A 1 112 ? 14.285 6.153 -7.044 1.00 86.75 112 LYS A C 1
ATOM 914 O O . LYS A 1 112 ? 14.989 7.078 -7.434 1.00 86.75 112 LYS A O 1
ATOM 919 N N . VAL A 1 113 ? 13.224 5.710 -7.721 1.00 84.75 113 VAL A N 1
ATOM 920 C CA . VAL A 1 113 ? 12.752 6.320 -8.978 1.00 84.75 113 VAL A CA 1
ATOM 921 C C . VAL A 1 113 ? 12.383 7.787 -8.750 1.00 84.75 113 VAL A C 1
ATOM 923 O O . VAL A 1 113 ? 12.699 8.641 -9.572 1.00 84.75 113 VAL A O 1
ATOM 926 N N . HIS A 1 114 ? 11.791 8.096 -7.595 1.00 82.56 114 HIS A N 1
ATOM 927 C CA . HIS A 1 114 ? 11.468 9.464 -7.186 1.00 82.56 114 HIS A CA 1
ATOM 928 C C . HIS A 1 114 ? 12.624 10.212 -6.503 1.00 82.56 114 HIS A C 1
ATOM 930 O O . HIS A 1 114 ? 12.400 11.297 -5.972 1.00 82.56 114 HIS A O 1
ATOM 936 N N . GLN A 1 115 ? 13.843 9.658 -6.514 1.00 83.25 115 GLN A N 1
ATOM 937 C CA . GLN A 1 115 ? 15.041 10.242 -5.893 1.00 83.25 115 GLN A CA 1
ATOM 938 C C . GLN A 1 115 ? 14.836 10.611 -4.412 1.00 83.25 115 GLN A C 1
ATOM 940 O O . GLN A 1 115 ? 15.457 11.533 -3.885 1.00 83.25 115 GLN A O 1
ATOM 945 N N . LEU A 1 116 ? 13.951 9.885 -3.724 1.00 78.56 116 LEU A N 1
ATOM 946 C CA . LEU A 1 116 ? 13.673 10.094 -2.312 1.00 78.56 116 LEU A CA 1
ATOM 947 C C . LEU A 1 116 ? 14.753 9.409 -1.477 1.00 78.56 116 LEU A C 1
ATOM 949 O O . LEU A 1 116 ? 15.105 8.249 -1.705 1.00 78.56 116 LEU A O 1
ATOM 953 N N . THR A 1 117 ? 15.260 10.116 -0.470 1.00 70.25 117 THR A N 1
ATOM 954 C CA . THR A 1 117 ? 16.131 9.514 0.539 1.00 70.25 117 THR A CA 1
ATOM 955 C C . THR A 1 117 ? 15.307 8.633 1.483 1.00 70.25 117 THR A C 1
ATOM 957 O O . THR A 1 117 ? 14.105 8.839 1.683 1.00 70.25 117 THR A O 1
ATOM 960 N N . SER A 1 118 ? 15.951 7.629 2.080 1.00 62.91 118 SER A N 1
ATOM 961 C CA . SER A 1 118 ? 15.308 6.616 2.932 1.00 62.91 118 SER A CA 1
ATOM 962 C C . SER A 1 118 ? 14.554 7.181 4.146 1.00 62.91 118 SER A C 1
A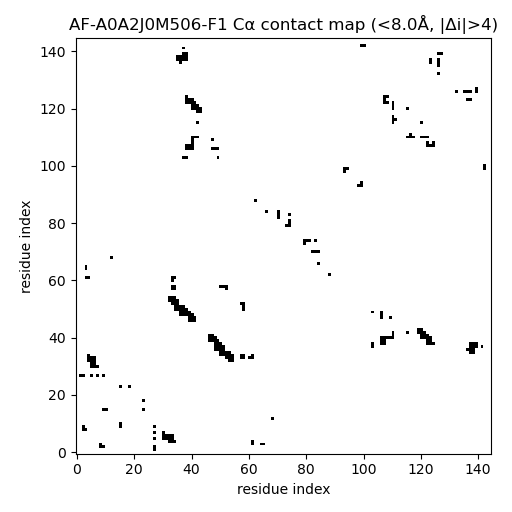TOM 964 O O . SER A 1 118 ? 13.723 6.484 4.710 1.00 62.91 118 SER A O 1
ATOM 966 N N . GLY A 1 119 ? 14.789 8.437 4.542 1.00 71.06 119 GLY A N 1
ATOM 967 C CA . GLY A 1 119 ? 14.080 9.075 5.658 1.00 71.06 119 GLY A CA 1
ATOM 968 C C . GLY A 1 119 ? 12.645 9.520 5.345 1.00 71.06 119 GLY A C 1
ATOM 969 O O . GLY A 1 119 ? 11.855 9.710 6.266 1.00 71.06 119 GLY A O 1
ATOM 970 N N . PHE A 1 120 ? 12.292 9.681 4.066 1.00 76.06 120 PHE A N 1
ATOM 971 C CA . PHE A 1 120 ? 10.977 10.189 3.639 1.00 76.06 120 PHE A CA 1
ATOM 972 C C . PHE A 1 120 ? 10.087 9.125 2.994 1.00 76.06 120 PHE A C 1
ATOM 974 O O . PHE A 1 120 ? 8.965 9.421 2.585 1.00 76.06 120 PHE A O 1
ATOM 981 N N . SER A 1 121 ? 10.581 7.896 2.875 1.00 84.88 121 SER A N 1
ATOM 982 C CA . SER A 1 121 ? 9.869 6.798 2.234 1.00 84.88 121 SER A CA 1
ATOM 983 C C . SER A 1 121 ? 10.053 5.510 3.020 1.00 84.88 121 SER A C 1
ATOM 985 O O . SER A 1 121 ? 11.076 5.307 3.666 1.00 84.88 121 SER A O 1
ATOM 987 N N . CYS A 1 122 ? 9.056 4.635 2.958 1.00 87.19 122 CYS A N 1
ATOM 988 C CA . CYS A 1 122 ? 9.112 3.320 3.590 1.00 87.19 122 CYS A CA 1
ATOM 989 C C . CYS A 1 122 ? 8.711 2.268 2.561 1.00 87.19 122 CYS A C 1
ATOM 991 O O . CYS A 1 122 ? 7.625 2.368 1.992 1.00 87.19 122 CYS A O 1
ATOM 993 N N . SER A 1 123 ? 9.526 1.236 2.354 1.00 91.44 123 SER A N 1
ATOM 994 C CA . SER A 1 123 ? 9.187 0.120 1.464 1.00 91.44 123 SER A CA 1
ATOM 995 C C . SER A 1 123 ? 9.292 -1.230 2.163 1.00 91.44 123 SER A C 1
ATOM 997 O O . SER A 1 123 ? 9.925 -1.360 3.211 1.00 91.44 123 SER A O 1
ATOM 999 N N . GLY A 1 124 ? 8.649 -2.238 1.574 1.00 88.69 124 GLY A N 1
ATOM 1000 C CA . GLY A 1 124 ? 8.728 -3.632 2.010 1.00 88.69 124 GLY A CA 1
ATOM 1001 C C . GLY A 1 124 ? 10.057 -4.306 1.670 1.00 88.69 124 GLY A C 1
ATOM 1002 O O . GLY A 1 124 ? 10.241 -5.470 2.004 1.00 88.69 124 GLY A O 1
ATOM 1003 N N . TRP A 1 125 ? 10.995 -3.592 1.035 1.00 89.31 125 TRP A N 1
ATOM 1004 C CA . TRP A 1 125 ? 12.269 -4.135 0.561 1.00 89.31 125 TRP A CA 1
ATOM 1005 C C . TRP A 1 125 ? 13.063 -4.855 1.657 1.00 89.31 125 TRP A C 1
ATOM 1007 O O . TRP A 1 125 ? 13.672 -5.887 1.392 1.00 89.31 125 TRP A O 1
ATOM 1017 N N . GLU A 1 126 ? 13.013 -4.358 2.896 1.00 87.38 126 GLU A N 1
ATOM 1018 C CA . GLU A 1 126 ? 13.693 -4.982 4.038 1.00 87.38 126 GLU A CA 1
ATOM 1019 C C . GLU A 1 126 ? 13.258 -6.430 4.295 1.00 87.38 126 GLU A C 1
ATOM 1021 O O . GLU A 1 126 ? 14.100 -7.252 4.656 1.00 87.38 126 GLU A O 1
ATOM 1026 N N . ASP A 1 127 ? 11.980 -6.759 4.072 1.00 89.62 127 ASP A N 1
ATOM 1027 C CA . ASP A 1 127 ? 11.460 -8.117 4.272 1.00 89.62 127 ASP A CA 1
ATOM 1028 C C . ASP A 1 127 ? 12.066 -9.112 3.261 1.00 89.62 127 ASP A C 1
ATOM 1030 O O . ASP A 1 127 ? 12.200 -10.296 3.576 1.00 89.62 127 ASP A O 1
ATOM 1034 N N . TYR A 1 128 ? 12.482 -8.628 2.081 1.00 87.50 128 TYR A N 1
ATOM 1035 C CA . TYR A 1 128 ? 13.115 -9.427 1.024 1.00 87.50 128 TYR A CA 1
ATOM 1036 C C . TYR A 1 128 ? 14.607 -9.654 1.261 1.00 87.50 128 TYR A C 1
ATOM 1038 O O . TYR A 1 128 ? 15.115 -10.739 0.995 1.00 87.50 128 TYR A O 1
ATOM 1046 N N . ILE A 1 129 ? 15.322 -8.642 1.760 1.00 87.12 129 ILE A N 1
ATOM 1047 C CA . ILE A 1 129 ? 16.778 -8.729 1.952 1.00 87.12 129 ILE A CA 1
ATOM 1048 C C . ILE A 1 129 ? 17.172 -9.392 3.278 1.00 87.12 129 ILE A C 1
ATOM 1050 O O . ILE A 1 129 ? 18.245 -9.983 3.375 1.00 87.12 129 ILE A O 1
ATOM 1054 N N . GLN A 1 130 ? 16.328 -9.313 4.310 1.00 82.38 130 GLN A N 1
ATOM 1055 C CA . GLN A 1 130 ? 16.625 -9.860 5.636 1.00 82.38 130 GLN A CA 1
ATOM 1056 C C . GLN A 1 130 ? 15.836 -11.150 5.878 1.00 82.38 130 GLN A C 1
ATOM 1058 O O . GLN A 1 130 ? 14.782 -11.148 6.518 1.00 82.38 130 GLN A O 1
ATOM 1063 N N . SER A 1 131 ? 16.378 -12.283 5.414 1.00 63.31 131 SER A N 1
ATOM 1064 C CA . SER A 1 131 ? 15.702 -13.590 5.508 1.00 63.31 131 SER A CA 1
ATOM 1065 C C . SER A 1 131 ? 15.318 -13.993 6.943 1.00 63.31 131 SER A C 1
ATOM 1067 O O . SER A 1 131 ? 14.307 -14.665 7.129 1.00 63.31 131 SER A O 1
ATOM 1069 N N . GLN A 1 132 ? 16.061 -13.516 7.952 1.00 65.88 132 GLN A N 1
ATOM 1070 C CA . GLN A 1 132 ? 15.902 -13.841 9.379 1.00 65.88 132 GLN A CA 1
ATOM 1071 C C . GLN A 1 132 ? 15.023 -12.854 10.174 1.00 65.88 132 GLN A C 1
ATOM 1073 O O . GLN A 1 132 ? 14.996 -12.886 11.409 1.00 65.88 132 GLN A O 1
ATOM 1078 N N . ARG A 1 133 ? 14.308 -11.938 9.511 1.00 74.75 133 ARG A N 1
ATOM 1079 C CA . ARG A 1 133 ? 13.443 -10.977 10.206 1.00 74.75 133 ARG A CA 1
ATOM 1080 C C . ARG A 1 133 ? 12.258 -11.707 10.853 1.00 74.75 133 ARG A C 1
ATOM 1082 O O . ARG A 1 133 ? 11.386 -12.220 10.164 1.00 74.75 133 ARG A O 1
ATOM 1089 N N . LYS A 1 134 ? 12.201 -11.722 12.192 1.00 67.50 134 LYS A N 1
ATOM 1090 C CA . LYS A 1 134 ? 11.165 -12.447 12.964 1.00 67.50 134 LYS A CA 1
ATOM 1091 C C . LYS A 1 134 ? 9.725 -11.997 12.678 1.00 67.50 134 LYS A C 1
ATOM 1093 O O . LYS A 1 134 ? 8.809 -12.787 12.850 1.00 67.50 134 LYS A O 1
ATOM 1098 N N . ASN A 1 135 ? 9.530 -10.747 12.251 1.00 76.19 135 ASN A N 1
ATOM 1099 C CA . ASN A 1 135 ? 8.215 -10.157 11.988 1.00 76.19 135 ASN A CA 1
ATOM 1100 C C . ASN A 1 135 ? 8.171 -9.551 10.577 1.00 76.19 135 ASN A C 1
ATOM 1102 O O . ASN A 1 135 ? 8.171 -8.326 10.432 1.00 76.19 135 ASN A O 1
ATOM 1106 N N . LYS A 1 136 ? 8.176 -10.405 9.548 1.00 85.00 136 LYS A N 1
ATOM 1107 C CA . LYS A 1 136 ? 7.923 -9.974 8.166 1.00 85.00 136 LYS A CA 1
ATOM 1108 C C . LYS A 1 136 ? 6.478 -9.500 8.032 1.00 85.00 136 LYS A C 1
ATOM 1110 O O . LYS A 1 136 ? 5.559 -10.135 8.553 1.00 85.00 136 LYS A O 1
ATOM 1115 N N . PHE A 1 137 ? 6.279 -8.371 7.362 1.00 89.19 137 PHE A N 1
ATOM 1116 C CA . PHE A 1 137 ? 4.944 -7.866 7.049 1.00 89.19 137 PHE A CA 1
ATOM 1117 C C . PHE A 1 137 ? 4.470 -8.369 5.683 1.00 89.19 137 PHE A C 1
ATOM 1119 O O . PHE A 1 137 ? 3.286 -8.673 5.516 1.00 89.19 137 PHE A O 1
ATOM 1126 N N . CYS A 1 138 ? 5.401 -8.461 4.734 1.00 92.00 138 CYS A N 1
ATOM 1127 C CA . CYS A 1 138 ? 5.177 -8.945 3.384 1.00 92.00 138 CYS A CA 1
ATOM 1128 C C . CYS A 1 138 ? 5.268 -10.475 3.298 1.00 92.00 138 CYS A C 1
ATOM 1130 O O . CYS A 1 138 ? 6.144 -11.095 3.901 1.00 92.00 138 CYS A O 1
ATOM 1132 N N . ASP A 1 139 ? 4.384 -11.067 2.502 1.00 92.75 139 ASP A N 1
ATOM 1133 C CA . ASP A 1 139 ? 4.406 -12.471 2.097 1.00 92.75 139 ASP A CA 1
ATOM 1134 C C . ASP A 1 139 ? 5.408 -12.648 0.942 1.00 92.75 139 ASP A C 1
ATOM 1136 O O . ASP A 1 139 ? 5.056 -12.626 -0.239 1.00 92.75 139 ASP A O 1
ATOM 1140 N N . THR A 1 140 ? 6.696 -12.714 1.295 1.00 91.31 140 THR A N 1
ATOM 1141 C CA . THR A 1 140 ? 7.820 -12.755 0.339 1.00 91.31 140 THR A CA 1
ATOM 1142 C C . THR A 1 140 ? 7.898 -14.057 -0.449 1.00 91.31 140 THR A C 1
ATOM 1144 O O . THR A 1 140 ? 8.461 -14.092 -1.542 1.00 91.31 140 THR A O 1
ATOM 1147 N N . ASP A 1 141 ? 7.310 -15.112 0.101 1.00 90.69 141 ASP A N 1
ATOM 1148 C CA . ASP A 1 141 ? 7.346 -16.482 -0.407 1.00 90.69 141 ASP A CA 1
ATOM 1149 C C . ASP A 1 141 ? 6.620 -16.615 -1.751 1.00 90.69 141 ASP A C 1
ATOM 1151 O O . ASP A 1 141 ? 6.882 -17.538 -2.510 1.00 90.69 141 ASP A O 1
ATOM 1155 N N . VAL A 1 142 ? 5.745 -15.661 -2.080 1.00 91.56 142 VAL A N 1
ATOM 1156 C CA . VAL A 1 142 ? 5.068 -15.579 -3.381 1.00 91.56 142 VAL A CA 1
ATOM 1157 C C . VAL A 1 142 ? 6.037 -15.217 -4.519 1.00 91.56 142 VAL A C 1
ATOM 1159 O O . VAL A 1 142 ? 5.739 -15.490 -5.675 1.00 91.56 142 VAL A O 1
ATOM 1162 N N . ILE A 1 143 ? 7.173 -14.581 -4.211 1.00 91.00 143 ILE A N 1
ATOM 1163 C CA . ILE A 1 143 ? 8.168 -14.136 -5.205 1.00 91.00 143 ILE A CA 1
ATOM 1164 C C . ILE A 1 143 ? 9.480 -14.921 -5.105 1.00 91.00 143 ILE A C 1
ATOM 1166 O O . ILE A 1 143 ? 10.163 -15.078 -6.111 1.00 91.00 143 ILE A O 1
ATOM 1170 N N . LEU A 1 144 ? 9.871 -15.348 -3.900 1.00 87.06 144 LEU A N 1
ATOM 1171 C CA . LEU A 1 144 ? 11.177 -15.970 -3.650 1.00 87.06 144 LEU A CA 1
ATOM 1172 C C . LEU A 1 144 ? 11.184 -17.508 -3.732 1.00 87.06 144 LEU A C 1
ATOM 1174 O O . LEU A 1 144 ? 12.271 -18.080 -3.652 1.00 87.06 144 LEU A O 1
ATOM 1178 N N . ASN A 1 145 ? 10.021 -18.159 -3.856 1.00 73.94 145 ASN A N 1
ATOM 1179 C CA . ASN A 1 145 ? 9.912 -19.604 -4.113 1.00 73.94 145 ASN A CA 1
ATOM 1180 C C . ASN A 1 145 ? 9.786 -19.888 -5.607 1.00 73.94 145 ASN A C 1
ATOM 1182 O O . ASN A 1 145 ? 10.361 -20.909 -6.041 1.00 73.94 145 ASN A O 1
#

pLDDT: mean 84.69, std 13.98, range [48.75, 97.62]

Secondary structure (DSSP, 8-state):
-TTTS-SSPP--HHHHHH---HHHHHHHHHSPPSEEEEEEEE-SS-EEEEEEESSTTHHHHHHHHHHHHHHHHHHHHTT--S--SSSSPP-----SHHHHHHHHHHHHTHHHHTT--TTS-EETHHHHH-TT-TT--S-THHHH-

Sequence (145 aa):
MSEFNTLIPIGGIYAASFHKNNSLRNLVSKTGKLVNFICYCLCPNHYHFILRQSTDRGIEKFMHRLGLGYTNYFNKKHRRTGSLFQGTFKANHVDSNEYLLYASAYVNLNYKVHQLTSGFSCSGWEDYIQSQRKNKFCDTDVILN

Mean predicted aligned error: 7.12 Å

Foldseek 3Di:
DLQLFFPDHDPQPVVVVVCPDPVVVVVSVVTHTQWAWAKKKDALQDIDTDIDGPDVCSVVSSQVSVLVNVQVVVCVVVVHDDHDHPDDDDDDDDDDLVSVQVVRVCRQCVCVVVVHDPVRMDILVCLVVPVPPPDRRHPNVSNPD